Protein AF-N9LBN6-F1 (afdb_monomer_lite)

Radius of gyration: 14.93 Å; chains: 1; bounding box: 32×35×34 Å

pLDDT: mean 73.54, std 12.9, range [46.03, 95.06]

Structure (mmCIF, N/CA/C/O backbone):
data_AF-N9LBN6-F1
#
_entry.id   AF-N9LBN6-F1
#
loop_
_atom_site.group_PDB
_atom_site.id
_atom_site.type_symbol
_atom_site.label_atom_id
_atom_site.label_alt_id
_atom_site.label_comp_id
_atom_site.label_asym_id
_atom_site.label_entity_id
_atom_site.label_seq_id
_atom_site.pdbx_PDB_ins_code
_atom_site.Cartn_x
_atom_site.Cartn_y
_atom_site.Cartn_z
_atom_site.occupancy
_atom_site.B_iso_or_equiv
_atom_site.auth_seq_id
_atom_site.auth_comp_id
_atom_site.auth_asym_id
_atom_site.auth_atom_id
_atom_site.pdbx_PDB_model_num
ATOM 1 N N . MET A 1 1 ? 17.315 10.447 -8.085 1.00 48.25 1 MET A N 1
ATOM 2 C CA . MET A 1 1 ? 16.846 11.280 -6.951 1.00 48.25 1 MET A CA 1
ATOM 3 C C . MET A 1 1 ? 15.323 11.204 -6.755 1.00 48.25 1 MET A C 1
ATOM 5 O O . MET A 1 1 ? 14.908 10.954 -5.634 1.00 48.25 1 MET A O 1
ATOM 9 N N . SER A 1 2 ? 14.480 11.348 -7.796 1.00 65.88 2 SER A N 1
ATOM 10 C CA . SER A 1 2 ? 13.005 11.360 -7.631 1.00 65.88 2 SER A CA 1
ATOM 11 C C . SER A 1 2 ? 12.386 10.007 -7.241 1.00 65.88 2 SER A C 1
ATOM 13 O O . SER A 1 2 ? 11.398 9.962 -6.511 1.00 65.88 2 SER A O 1
ATOM 15 N N . THR A 1 3 ? 12.982 8.896 -7.673 1.00 61.47 3 THR A N 1
ATOM 16 C CA . THR A 1 3 ? 12.442 7.550 -7.447 1.00 61.47 3 THR A CA 1
ATOM 17 C C . THR A 1 3 ? 12.549 7.080 -6.001 1.00 61.47 3 THR A C 1
ATOM 19 O O . THR A 1 3 ? 11.587 6.562 -5.447 1.00 61.47 3 THR A O 1
ATOM 22 N N . ILE A 1 4 ? 13.707 7.306 -5.376 1.00 64.50 4 ILE A N 1
ATOM 23 C CA . ILE A 1 4 ? 13.979 6.924 -3.982 1.00 64.50 4 ILE A CA 1
ATOM 24 C C . ILE A 1 4 ? 13.067 7.713 -3.037 1.00 64.50 4 ILE A C 1
ATOM 26 O O . ILE A 1 4 ? 12.511 7.145 -2.104 1.00 64.50 4 ILE A O 1
ATOM 30 N N . LEU A 1 5 ? 12.846 8.998 -3.336 1.00 66.19 5 LEU A N 1
ATOM 31 C CA . LEU A 1 5 ? 11.892 9.841 -2.615 1.00 66.19 5 LEU A CA 1
ATOM 32 C C . LEU A 1 5 ? 10.447 9.341 -2.776 1.00 66.19 5 LEU A C 1
ATOM 34 O O . LEU A 1 5 ? 9.670 9.359 -1.830 1.00 66.19 5 LEU A O 1
ATOM 38 N N . SER A 1 6 ? 10.085 8.857 -3.968 1.00 65.56 6 SER A N 1
ATOM 39 C CA . SER A 1 6 ? 8.757 8.279 -4.221 1.00 65.56 6 SER A CA 1
ATOM 40 C C . SER A 1 6 ? 8.553 6.964 -3.457 1.00 65.56 6 SER A C 1
ATOM 42 O O . SER A 1 6 ? 7.469 6.719 -2.935 1.00 65.56 6 SER A O 1
ATOM 44 N N . LEU A 1 7 ? 9.605 6.145 -3.349 1.00 66.62 7 LEU A N 1
ATOM 45 C CA . LEU A 1 7 ? 9.599 4.892 -2.590 1.00 66.62 7 LEU A CA 1
ATOM 46 C C . LEU A 1 7 ? 9.500 5.126 -1.079 1.00 66.62 7 LEU A C 1
ATOM 48 O O . LEU A 1 7 ? 8.773 4.404 -0.403 1.00 66.62 7 LEU A O 1
ATOM 52 N N . SER A 1 8 ? 10.197 6.131 -0.544 1.00 73.75 8 SER A N 1
ATOM 53 C CA . SER A 1 8 ? 10.178 6.424 0.894 1.00 73.75 8 SER A CA 1
ATOM 54 C C . SER A 1 8 ? 8.891 7.114 1.356 1.00 73.75 8 SER A C 1
ATOM 56 O O . SER A 1 8 ? 8.502 6.963 2.513 1.00 73.75 8 SER A O 1
ATOM 58 N N . LEU A 1 9 ? 8.200 7.836 0.466 1.00 83.94 9 LEU A N 1
ATOM 59 C CA . LEU A 1 9 ? 6.947 8.527 0.785 1.00 83.94 9 LEU A CA 1
ATOM 60 C C . LEU A 1 9 ? 5.704 7.636 0.670 1.00 83.94 9 LEU A C 1
ATOM 62 O O . LEU A 1 9 ? 4.716 7.902 1.354 1.00 83.94 9 LEU A O 1
ATOM 66 N N . LEU A 1 10 ? 5.733 6.581 -0.150 1.00 84.50 10 LEU A N 1
ATOM 67 C CA . LEU A 1 10 ? 4.580 5.697 -0.350 1.00 84.50 10 LEU A CA 1
ATOM 68 C C . LEU A 1 10 ? 4.057 5.075 0.969 1.00 84.50 10 LEU A C 1
ATOM 70 O O . LEU A 1 10 ? 2.856 5.208 1.229 1.00 84.50 10 LEU A O 1
ATOM 74 N N . PRO A 1 11 ? 4.900 4.487 1.848 1.00 84.50 11 PRO A N 1
ATOM 75 C CA . PRO A 1 11 ? 4.434 3.944 3.125 1.00 84.50 11 PRO A CA 1
ATOM 76 C C . PRO A 1 11 ? 3.826 5.009 4.035 1.00 84.50 11 PRO A C 1
ATOM 78 O O . PRO A 1 11 ? 2.814 4.763 4.687 1.00 84.50 11 PRO A O 1
ATOM 81 N N . LEU A 1 12 ? 4.412 6.209 4.050 1.00 86.94 12 LEU A N 1
ATOM 82 C CA . LEU A 1 12 ? 3.936 7.320 4.869 1.00 86.94 12 LEU A CA 1
ATOM 83 C C . LEU A 1 12 ? 2.557 7.805 4.404 1.00 86.94 12 LEU A C 1
ATOM 85 O O . LEU A 1 12 ? 1.657 7.980 5.225 1.00 86.94 12 LEU A O 1
ATOM 89 N N . ILE A 1 13 ? 2.368 7.975 3.093 1.00 90.19 13 ILE A N 1
ATOM 90 C CA . ILE A 1 13 ? 1.088 8.397 2.506 1.00 90.19 13 ILE A CA 1
ATOM 91 C C . ILE A 1 13 ? 0.000 7.364 2.810 1.00 90.19 13 ILE A C 1
ATOM 93 O O . ILE A 1 13 ? -1.096 7.729 3.236 1.00 90.19 13 ILE A O 1
ATOM 97 N N . ILE A 1 14 ? 0.304 6.076 2.642 1.00 90.94 14 ILE A N 1
ATOM 98 C CA . ILE A 1 14 ? -0.660 4.999 2.892 1.00 90.94 14 ILE A CA 1
ATOM 99 C C . ILE A 1 14 ? -0.973 4.873 4.388 1.00 90.94 14 ILE A C 1
ATOM 101 O O . ILE A 1 14 ? -2.131 4.647 4.749 1.00 90.94 14 ILE A O 1
ATOM 105 N N . ALA A 1 15 ? 0.008 5.082 5.271 1.00 89.12 15 ALA A N 1
ATOM 106 C CA . ALA A 1 15 ? -0.207 5.096 6.717 1.00 89.12 15 ALA A CA 1
ATOM 107 C C . ALA A 1 15 ? -1.156 6.230 7.124 1.00 89.12 15 ALA A C 1
ATOM 109 O O . ALA A 1 15 ? -2.127 5.990 7.843 1.00 89.12 15 ALA A O 1
ATOM 110 N N . ILE A 1 16 ? -0.926 7.444 6.612 1.00 93.81 16 ILE A N 1
ATOM 111 C CA . ILE A 1 16 ? -1.786 8.607 6.870 1.00 93.81 16 ILE A CA 1
ATOM 112 C C . ILE A 1 16 ? -3.194 8.367 6.314 1.00 93.81 16 ILE A C 1
ATOM 114 O O . ILE A 1 16 ? -4.175 8.579 7.026 1.00 93.81 16 ILE A O 1
ATOM 118 N N . ALA A 1 17 ? -3.315 7.870 5.081 1.00 91.56 17 ALA A N 1
ATOM 119 C CA . ALA A 1 17 ? -4.607 7.559 4.474 1.00 91.56 17 ALA A CA 1
ATOM 120 C C . ALA A 1 17 ? -5.382 6.509 5.288 1.00 91.56 17 ALA A C 1
ATOM 122 O O . ALA A 1 17 ? -6.569 6.683 5.565 1.00 91.56 17 ALA A O 1
ATOM 123 N N . THR A 1 18 ? -4.703 5.452 5.740 1.00 91.06 18 THR A N 1
ATOM 124 C CA . THR A 1 18 ? -5.311 4.411 6.580 1.00 91.06 18 THR A CA 1
ATOM 125 C C . THR A 1 18 ? -5.746 4.973 7.929 1.00 91.06 18 THR A C 1
ATOM 127 O O . THR A 1 18 ? -6.860 4.701 8.379 1.00 91.06 18 THR A O 1
ATOM 130 N N . LEU A 1 19 ? -4.916 5.809 8.555 1.00 92.12 19 LEU A N 1
ATOM 131 C CA . LEU A 1 19 ? -5.250 6.467 9.815 1.00 92.12 19 LEU A CA 1
ATOM 132 C C . LEU A 1 19 ? -6.497 7.350 9.670 1.00 92.12 19 LEU A C 1
ATOM 134 O O . LEU A 1 19 ? -7.397 7.270 10.504 1.00 92.12 19 LEU A O 1
ATOM 138 N N . ILE A 1 20 ? -6.592 8.132 8.591 1.00 93.94 20 ILE A N 1
ATOM 139 C CA . ILE A 1 20 ? -7.769 8.957 8.287 1.00 93.94 20 ILE A CA 1
ATOM 140 C C . ILE A 1 20 ? -9.015 8.080 8.114 1.00 93.94 20 ILE A C 1
ATOM 142 O O . ILE A 1 20 ? -10.045 8.372 8.718 1.00 93.94 20 ILE A O 1
ATOM 146 N N . MET A 1 21 ? -8.934 6.976 7.363 1.00 91.31 21 MET A N 1
ATOM 147 C CA . MET A 1 21 ? -10.067 6.052 7.195 1.00 91.31 21 MET A CA 1
ATOM 148 C C . MET A 1 21 ? -10.549 5.459 8.526 1.00 91.31 21 MET A C 1
ATOM 1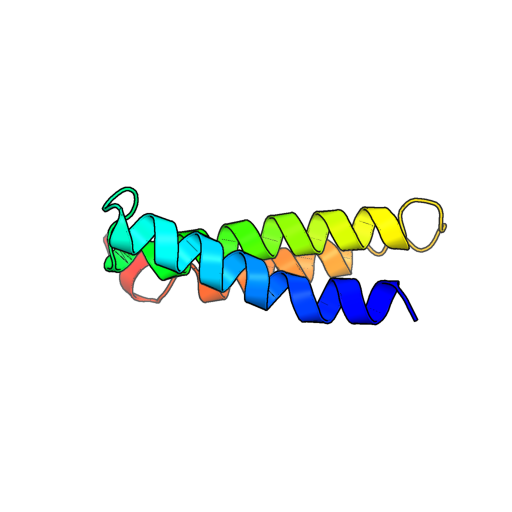50 O O . MET A 1 21 ? -11.755 5.296 8.725 1.00 91.31 21 MET A O 1
ATOM 154 N N . VAL A 1 22 ? -9.632 5.166 9.453 1.00 91.56 22 VAL A N 1
ATOM 155 C CA . VAL A 1 22 ? -9.976 4.691 10.803 1.00 91.56 22 VAL A CA 1
ATOM 156 C C . VAL A 1 22 ? -10.619 5.802 11.638 1.00 91.56 22 VAL A C 1
ATOM 158 O O . VAL A 1 22 ? -11.630 5.560 12.299 1.00 91.56 22 VAL A O 1
ATOM 161 N N . LEU A 1 23 ? -10.071 7.022 11.602 1.00 92.25 23 LEU A N 1
ATOM 162 C CA . LEU A 1 23 ? -10.606 8.179 12.335 1.00 92.25 23 LEU A CA 1
ATOM 163 C C . LEU A 1 23 ? -12.013 8.560 11.861 1.00 92.25 23 LEU A C 1
ATOM 165 O O . LEU A 1 23 ? -12.888 8.835 12.681 1.00 92.25 23 LEU A O 1
ATOM 169 N N . LEU A 1 24 ? -12.249 8.498 10.551 1.00 95.06 24 LEU A N 1
ATOM 170 C CA . LEU A 1 24 ? -13.555 8.727 9.931 1.00 95.06 24 LEU A CA 1
ATOM 171 C C . LEU A 1 24 ? -14.515 7.535 10.079 1.00 95.06 24 LEU A C 1
ATOM 173 O O . LEU A 1 24 ? -15.631 7.588 9.568 1.00 95.06 24 LEU A O 1
ATOM 177 N N . LYS A 1 25 ? -14.105 6.463 10.773 1.00 90.88 25 LYS A N 1
ATOM 178 C CA . LYS A 1 25 ? -14.874 5.220 10.960 1.00 90.88 25 LYS A CA 1
ATOM 179 C C . LYS A 1 25 ? -15.296 4.541 9.646 1.00 90.88 25 LYS A C 1
ATOM 181 O O . LYS A 1 25 ? -16.238 3.753 9.646 1.00 90.88 25 LYS A O 1
ATOM 186 N N . ILE A 1 26 ? -14.583 4.802 8.549 1.00 89.94 26 ILE A N 1
ATOM 187 C CA . ILE A 1 26 ? -14.776 4.129 7.255 1.00 89.94 26 ILE A CA 1
ATOM 188 C C . ILE A 1 26 ? -14.316 2.669 7.364 1.00 89.94 26 ILE A C 1
ATOM 190 O O . ILE A 1 26 ? -14.963 1.765 6.843 1.00 89.94 26 ILE A O 1
ATOM 194 N N . VAL A 1 27 ? -13.210 2.433 8.079 1.00 86.00 27 VAL A N 1
ATOM 195 C CA . VAL A 1 27 ? -12.630 1.102 8.302 1.00 86.00 27 VAL A CA 1
ATOM 196 C C . VAL A 1 27 ? -12.486 0.844 9.802 1.00 86.00 27 VAL A C 1
ATOM 198 O O . VAL A 1 27 ? -12.115 1.729 10.573 1.00 86.00 27 VAL A O 1
ATOM 201 N N . SER A 1 28 ? -12.774 -0.385 10.241 1.00 84.31 28 SER A N 1
ATOM 202 C CA . SER A 1 28 ? -12.591 -0.775 11.641 1.00 84.31 28 SER A CA 1
ATOM 203 C C . SER A 1 28 ? -11.107 -0.902 11.997 1.00 84.31 28 SER A C 1
ATOM 205 O O . SER A 1 28 ? -10.288 -1.304 11.174 1.00 84.31 28 SER A O 1
ATOM 207 N N . LYS A 1 29 ? -10.753 -0.647 13.263 1.00 82.69 29 LYS A N 1
ATOM 208 C CA . LYS A 1 29 ? -9.368 -0.802 13.750 1.00 82.69 29 LYS A CA 1
ATOM 209 C C . LYS A 1 29 ? -8.800 -2.201 13.482 1.00 82.69 29 LYS A C 1
ATOM 211 O O . LYS A 1 29 ? -7.641 -2.317 13.113 1.00 82.69 29 LYS A O 1
ATOM 216 N N . LYS A 1 30 ? -9.638 -3.241 13.600 1.00 82.38 30 LYS A N 1
ATOM 217 C CA . LYS A 1 30 ? -9.262 -4.636 13.312 1.00 82.38 30 LYS A CA 1
ATOM 218 C C . LYS A 1 30 ? -8.859 -4.850 11.849 1.00 82.38 30 LYS A C 1
ATOM 220 O O . LYS A 1 30 ? -7.987 -5.656 11.579 1.00 82.38 30 LYS A O 1
ATOM 225 N N . LYS A 1 31 ? -9.472 -4.120 10.911 1.00 80.31 31 LYS A N 1
ATOM 226 C CA . LYS A 1 31 ? -9.203 -4.240 9.467 1.00 80.31 31 LYS A CA 1
ATOM 227 C C . LYS A 1 31 ? -8.198 -3.208 8.943 1.00 80.31 31 LYS A C 1
ATOM 229 O O . LYS A 1 31 ? -7.859 -3.249 7.765 1.00 80.31 31 LYS A O 1
ATOM 234 N N . ALA A 1 32 ? -7.721 -2.290 9.786 1.00 82.69 32 ALA A N 1
ATOM 235 C CA . ALA A 1 32 ? -6.835 -1.203 9.374 1.00 82.69 32 ALA A CA 1
ATOM 236 C C . ALA A 1 32 ? -5.512 -1.717 8.790 1.00 82.69 32 ALA A C 1
ATOM 238 O O . ALA A 1 32 ? -5.079 -1.230 7.751 1.00 82.69 32 ALA A O 1
ATOM 239 N N . ILE A 1 33 ? -4.915 -2.737 9.417 1.00 81.50 33 ILE A N 1
ATOM 240 C CA . ILE A 1 33 ? -3.682 -3.369 8.929 1.00 81.50 33 ILE A CA 1
ATOM 241 C C . ILE A 1 33 ? -3.919 -4.019 7.564 1.00 81.50 33 ILE A C 1
ATOM 243 O O . ILE A 1 33 ? -3.139 -3.789 6.648 1.00 81.50 33 ILE A O 1
ATOM 247 N N . ASN A 1 34 ? -5.041 -4.721 7.376 1.00 80.25 34 ASN A N 1
ATOM 248 C CA . ASN A 1 34 ? -5.367 -5.322 6.080 1.00 80.25 34 ASN A CA 1
ATOM 249 C C . ASN A 1 34 ? -5.480 -4.261 4.983 1.00 80.25 34 ASN A C 1
ATOM 251 O O . ASN A 1 34 ? -4.891 -4.419 3.916 1.00 80.25 34 ASN A O 1
ATOM 255 N N . TYR A 1 35 ? -6.176 -3.154 5.249 1.00 81.56 35 TYR A N 1
ATOM 256 C CA . TYR A 1 35 ? -6.273 -2.045 4.295 1.00 81.56 35 TYR A CA 1
ATOM 257 C C . TYR A 1 35 ? -4.916 -1.402 3.997 1.00 81.56 35 TYR A C 1
ATOM 259 O O . TYR A 1 35 ? -4.598 -1.171 2.831 1.00 81.56 35 TYR A O 1
ATOM 267 N N . PHE A 1 36 ? -4.112 -1.142 5.029 1.00 85.00 36 PHE A N 1
ATOM 268 C CA . PHE A 1 36 ? -2.765 -0.599 4.874 1.00 85.00 36 PHE A CA 1
ATOM 269 C C . PHE A 1 36 ? -1.912 -1.493 3.969 1.00 85.00 36 PHE A C 1
ATOM 271 O O . PHE A 1 36 ? -1.315 -1.011 3.006 1.00 85.00 36 PHE A O 1
ATOM 278 N N . THR A 1 37 ? -1.900 -2.799 4.232 1.00 80.38 37 THR A N 1
ATOM 279 C CA . THR A 1 37 ? -1.061 -3.742 3.495 1.00 80.38 37 THR A CA 1
ATOM 280 C C . THR A 1 37 ? -1.537 -3.939 2.056 1.00 80.38 37 THR A C 1
ATOM 282 O O . THR A 1 37 ? -0.708 -3.963 1.150 1.00 80.38 37 THR A O 1
ATOM 285 N N . TRP A 1 38 ? -2.850 -3.985 1.797 1.00 81.12 38 TRP A N 1
ATOM 286 C CA . TRP A 1 38 ? -3.373 -4.038 0.424 1.00 81.12 38 TRP A CA 1
ATOM 287 C C . TRP A 1 38 ? -3.031 -2.783 -0.384 1.00 81.12 38 TRP A C 1
ATOM 289 O O . TRP A 1 38 ? -2.625 -2.878 -1.542 1.00 81.12 38 TRP A O 1
ATOM 299 N N . MET A 1 39 ? -3.142 -1.603 0.225 1.00 84.38 39 MET A N 1
ATOM 300 C CA . MET A 1 39 ? -2.749 -0.350 -0.423 1.00 84.38 39 MET A CA 1
ATOM 301 C C . MET A 1 39 ? -1.237 -0.309 -0.680 1.00 84.38 39 MET A C 1
ATOM 303 O O . MET A 1 39 ? -0.810 0.121 -1.753 1.00 84.38 39 MET A O 1
ATOM 307 N N . MET A 1 40 ? -0.426 -0.796 0.267 1.00 82.75 40 MET A N 1
ATOM 308 C CA . MET A 1 40 ? 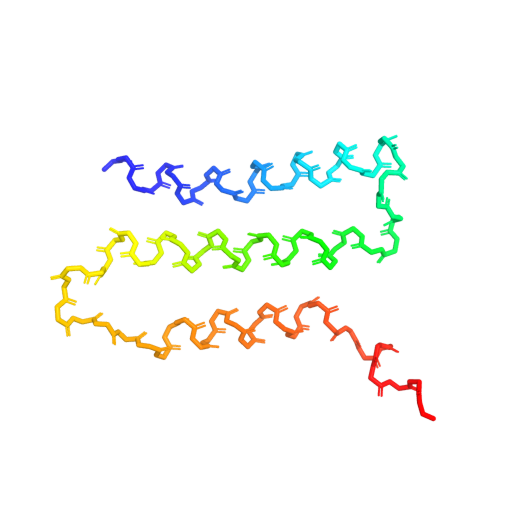1.027 -0.933 0.111 1.00 82.75 40 MET A CA 1
ATOM 309 C C . MET A 1 40 ? 1.385 -1.876 -1.031 1.00 82.75 40 MET A C 1
ATOM 311 O O . MET A 1 40 ? 2.269 -1.561 -1.828 1.00 82.75 40 MET A O 1
ATOM 315 N N . PHE A 1 41 ? 0.672 -2.994 -1.144 1.00 79.56 41 PHE A N 1
ATOM 316 C CA . PHE A 1 41 ? 0.841 -3.957 -2.219 1.00 79.56 41 PHE A CA 1
ATOM 317 C C . PHE A 1 41 ? 0.566 -3.325 -3.591 1.00 79.56 41 PHE A C 1
ATOM 319 O O . PHE A 1 41 ? 1.443 -3.314 -4.457 1.00 79.56 41 PHE A O 1
ATOM 326 N N . ILE A 1 42 ? -0.614 -2.719 -3.766 1.00 81.88 42 ILE A N 1
ATOM 327 C CA . ILE A 1 42 ? -1.014 -2.067 -5.024 1.00 81.88 42 ILE A CA 1
ATOM 328 C C . ILE A 1 42 ? -0.043 -0.937 -5.385 1.00 81.88 42 ILE A C 1
ATOM 330 O O . ILE A 1 42 ? 0.384 -0.824 -6.538 1.00 81.88 42 ILE A O 1
ATOM 334 N N . GLY A 1 43 ? 0.332 -0.112 -4.405 1.00 81.56 43 GLY A N 1
ATOM 335 C CA . GLY A 1 43 ? 1.272 0.988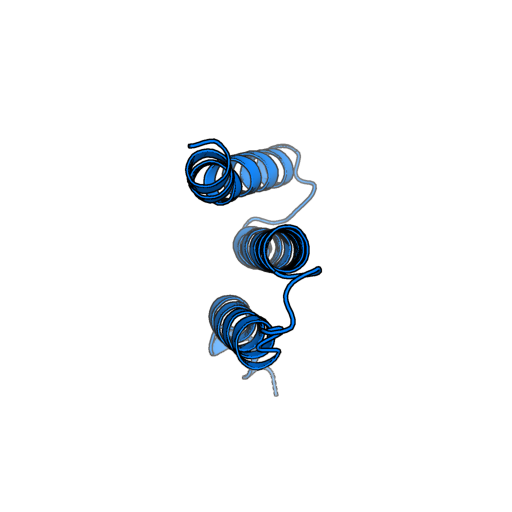 -4.602 1.00 81.56 43 GLY A CA 1
ATOM 336 C C . GLY A 1 43 ? 2.662 0.504 -5.020 1.00 81.56 43 GLY A C 1
ATOM 337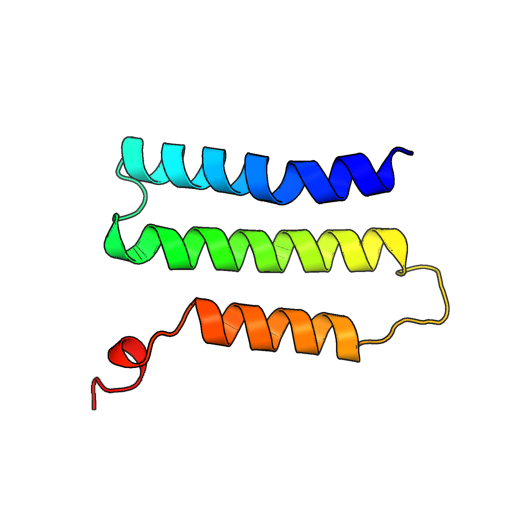 O O . GLY A 1 43 ? 3.240 1.042 -5.966 1.00 81.56 43 GLY A O 1
ATOM 338 N N . SER A 1 44 ? 3.171 -0.545 -4.372 1.00 77.50 44 SER A N 1
ATOM 339 C CA . SER A 1 44 ? 4.488 -1.121 -4.673 1.00 77.50 44 SER A CA 1
ATOM 340 C C . SER A 1 44 ? 4.512 -1.786 -6.048 1.00 77.50 44 SER A C 1
ATOM 342 O O . SER A 1 44 ? 5.440 -1.547 -6.819 1.00 77.50 44 SER A O 1
ATOM 344 N N . ALA A 1 45 ? 3.465 -2.535 -6.406 1.00 76.50 45 ALA A N 1
ATOM 345 C CA . ALA A 1 45 ? 3.320 -3.118 -7.739 1.00 76.50 45 ALA A CA 1
ATOM 346 C C . ALA A 1 45 ? 3.244 -2.032 -8.827 1.00 76.50 45 ALA A C 1
ATOM 348 O O . ALA A 1 45 ? 3.911 -2.124 -9.857 1.00 76.50 45 ALA A O 1
ATOM 349 N N . SER A 1 46 ? 2.490 -0.957 -8.579 1.00 78.44 46 SER A N 1
ATOM 350 C CA . SER A 1 46 ? 2.376 0.174 -9.510 1.00 78.44 46 SER A CA 1
ATOM 351 C C . SER A 1 46 ? 3.714 0.890 -9.715 1.00 78.44 46 SER A C 1
ATOM 353 O O . SER A 1 46 ? 4.078 1.216 -10.846 1.00 78.44 46 SER A O 1
ATOM 355 N N . LEU A 1 47 ? 4.474 1.114 -8.636 1.00 77.38 47 LEU A N 1
ATOM 356 C CA . LEU A 1 47 ? 5.824 1.676 -8.721 1.00 77.38 47 LEU A CA 1
ATOM 357 C C . LEU A 1 47 ? 6.777 0.744 -9.468 1.00 77.38 47 LEU A C 1
ATOM 359 O O . LEU A 1 47 ? 7.532 1.219 -10.311 1.00 77.38 47 LEU A O 1
ATOM 363 N N . TYR A 1 48 ? 6.714 -0.561 -9.212 1.00 75.31 48 TYR A N 1
ATOM 364 C CA . TYR A 1 48 ? 7.522 -1.547 -9.922 1.00 75.31 48 TYR A CA 1
ATOM 365 C C . TYR A 1 48 ? 7.287 -1.474 -11.438 1.00 75.31 48 TYR A C 1
ATOM 367 O O . TYR A 1 48 ? 8.235 -1.289 -12.200 1.00 75.31 48 TYR A O 1
ATOM 375 N N . PHE A 1 49 ? 6.027 -1.507 -11.886 1.00 75.81 49 PHE A N 1
ATOM 376 C CA . PHE A 1 49 ? 5.708 -1.382 -13.313 1.00 75.81 49 PHE A CA 1
ATOM 377 C C . PHE A 1 49 ? 6.129 -0.034 -13.898 1.00 75.81 49 PHE A C 1
ATOM 379 O O . PHE A 1 49 ? 6.582 0.017 -15.036 1.00 75.81 49 PHE A O 1
ATOM 386 N N . LYS A 1 50 ? 6.030 1.057 -13.135 1.00 77.75 50 LYS A N 1
ATOM 387 C CA . LYS A 1 50 ? 6.490 2.373 -13.591 1.00 77.75 50 LYS A CA 1
ATOM 388 C C . LYS A 1 50 ? 8.007 2.428 -13.797 1.00 77.75 50 LYS A C 1
ATOM 390 O O . LYS A 1 50 ? 8.468 3.166 -14.660 1.00 77.75 50 LYS A O 1
ATOM 395 N N . LEU A 1 51 ? 8.774 1.699 -12.990 1.00 75.06 51 LEU A N 1
ATOM 396 C CA . LEU A 1 51 ? 10.238 1.741 -13.017 1.00 75.06 51 LEU A CA 1
ATOM 397 C C . LEU A 1 51 ? 10.858 0.731 -13.972 1.00 75.06 51 LEU A C 1
ATOM 399 O O . LEU A 1 51 ? 11.872 1.038 -14.591 1.00 75.06 51 LEU A O 1
ATOM 403 N N . PHE A 1 52 ? 10.238 -0.436 -14.107 1.00 72.38 52 PHE A N 1
ATOM 404 C CA . PHE A 1 52 ? 10.790 -1.561 -14.860 1.00 72.38 52 PHE A CA 1
ATOM 405 C C . PHE A 1 52 ? 9.906 -1.989 -16.041 1.00 72.38 52 PHE A C 1
ATOM 407 O O . PHE A 1 52 ? 10.239 -2.929 -16.759 1.00 72.38 52 PHE A O 1
ATOM 414 N N . GLY A 1 53 ? 8.783 -1.304 -16.281 1.00 66.44 53 GLY A N 1
ATOM 415 C CA . GLY A 1 53 ? 7.800 -1.662 -17.309 1.00 66.44 53 GLY A CA 1
ATOM 416 C C . GLY A 1 53 ? 8.329 -1.647 -18.743 1.00 66.44 53 GLY A C 1
ATOM 417 O O . GLY A 1 53 ? 7.897 -2.492 -19.531 1.00 66.44 53 GLY A O 1
ATOM 418 N N . ASP A 1 54 ? 9.275 -0.748 -19.033 1.00 68.38 54 ASP A N 1
ATOM 419 C CA . ASP A 1 54 ? 9.949 -0.602 -20.334 1.00 68.38 54 ASP A CA 1
ATOM 420 C C . ASP A 1 54 ? 11.287 -1.352 -20.415 1.00 68.38 54 ASP A C 1
ATOM 422 O O . ASP A 1 54 ? 11.909 -1.419 -21.475 1.00 68.38 54 ASP A O 1
ATOM 426 N N . THR A 1 55 ? 11.753 -1.939 -19.311 1.00 64.50 55 THR A N 1
ATOM 427 C CA . THR A 1 55 ? 12.969 -2.756 -19.315 1.00 64.50 55 THR A CA 1
ATOM 428 C C . THR A 1 55 ? 12.621 -4.222 -19.555 1.00 64.50 55 THR A C 1
ATOM 430 O O . THR A 1 55 ? 11.693 -4.754 -18.953 1.00 64.50 55 THR A O 1
ATOM 433 N N . ASN A 1 56 ? 13.411 -4.920 -20.378 1.00 58.44 56 ASN A N 1
ATOM 434 C CA . ASN A 1 56 ? 13.278 -6.369 -20.610 1.00 58.44 56 ASN A CA 1
ATOM 435 C C . ASN A 1 56 ? 13.537 -7.231 -19.351 1.00 58.44 56 ASN A C 1
ATOM 437 O O . ASN A 1 56 ? 13.483 -8.454 -19.422 1.00 58.44 56 ASN A O 1
ATOM 441 N N . HIS A 1 57 ? 13.827 -6.620 -18.199 1.00 54.94 57 HIS A N 1
ATOM 442 C CA . HIS A 1 57 ? 13.972 -7.266 -16.892 1.00 54.94 57 HIS A CA 1
ATOM 443 C C . HIS A 1 57 ? 12.669 -7.148 -16.088 1.00 54.94 57 HIS A C 1
ATOM 445 O O . HIS A 1 57 ? 12.646 -6.636 -14.973 1.00 54.94 57 HIS A O 1
ATOM 451 N N . LYS A 1 58 ? 11.552 -7.605 -16.668 1.00 56.94 58 LYS A N 1
ATOM 452 C CA . LYS A 1 58 ? 10.326 -7.866 -15.901 1.00 56.94 58 LYS A CA 1
ATOM 453 C C . LYS A 1 58 ? 10.517 -9.157 -15.119 1.00 56.94 58 LYS A C 1
ATOM 455 O O . LYS A 1 58 ? 10.072 -10.223 -15.544 1.00 56.94 58 LYS A O 1
ATOM 460 N N . GLU A 1 59 ? 11.175 -9.069 -13.975 1.00 64.44 59 GLU A N 1
ATOM 461 C CA . GLU A 1 59 ? 11.191 -10.165 -13.015 1.00 64.44 59 GLU A CA 1
ATOM 462 C C . GLU A 1 59 ? 9.833 -10.221 -12.309 1.00 64.44 59 GLU A C 1
ATOM 464 O O . GLU A 1 59 ? 9.634 -9.714 -11.211 1.00 64.44 59 GLU A O 1
ATOM 469 N N . LEU A 1 60 ? 8.860 -10.869 -12.960 1.00 63.00 60 LEU A N 1
ATOM 470 C CA . LEU A 1 60 ? 7.541 -11.182 -12.390 1.00 63.00 60 LEU A CA 1
ATOM 471 C C . LEU A 1 60 ? 7.645 -11.859 -11.008 1.00 63.00 60 LEU A C 1
ATOM 473 O O . LEU A 1 60 ? 6.709 -11.772 -10.216 1.00 63.00 60 LEU A O 1
ATOM 477 N N . ALA A 1 61 ? 8.790 -12.485 -10.718 1.00 62.56 61 ALA A N 1
ATOM 478 C CA . ALA A 1 61 ? 9.160 -13.020 -9.415 1.00 62.56 61 ALA A CA 1
ATOM 479 C C . ALA A 1 61 ? 9.155 -11.960 -8.297 1.00 62.56 61 ALA A C 1
ATOM 481 O O . ALA A 1 61 ? 8.667 -12.260 -7.212 1.00 62.56 61 ALA A O 1
ATOM 482 N N . ASP A 1 62 ? 9.588 -10.722 -8.553 1.00 62.81 62 ASP A N 1
ATOM 483 C CA . ASP A 1 62 ? 9.599 -9.640 -7.556 1.00 62.81 62 ASP A CA 1
ATOM 484 C C . ASP A 1 62 ? 8.182 -9.218 -7.169 1.00 62.81 62 ASP A C 1
ATOM 486 O O . ASP A 1 62 ? 7.856 -9.066 -5.991 1.00 62.81 62 ASP A O 1
ATOM 490 N N . ILE A 1 63 ? 7.299 -9.083 -8.163 1.00 66.12 63 ILE A N 1
ATOM 491 C CA . ILE A 1 63 ? 5.880 -8.789 -7.932 1.00 66.12 63 ILE A CA 1
ATOM 492 C C . ILE A 1 63 ? 5.241 -9.935 -7.145 1.00 66.12 63 ILE A C 1
ATOM 494 O O . ILE A 1 63 ? 4.483 -9.696 -6.203 1.00 66.12 63 ILE A O 1
ATOM 498 N N . TRP A 1 64 ? 5.558 -11.181 -7.501 1.00 66.38 64 TRP A N 1
ATOM 499 C CA . TRP A 1 64 ? 5.049 -12.363 -6.8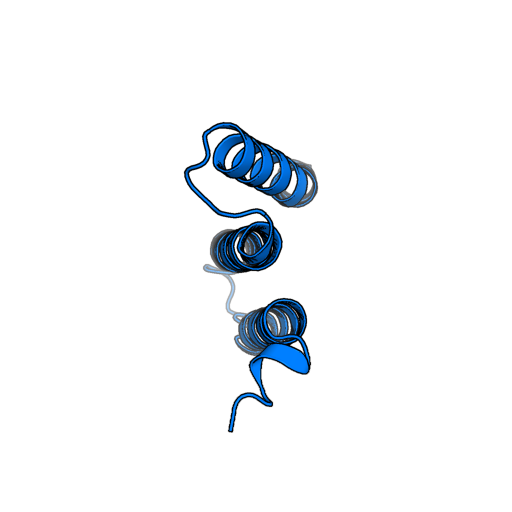12 1.00 66.38 64 TRP A CA 1
ATOM 500 C C . TRP A 1 64 ? 5.555 -12.444 -5.365 1.00 66.38 64 TRP A C 1
ATOM 502 O O . TRP A 1 64 ? 4.782 -12.740 -4.458 1.00 66.38 64 TRP A O 1
ATOM 512 N N . PHE A 1 65 ? 6.817 -12.096 -5.119 1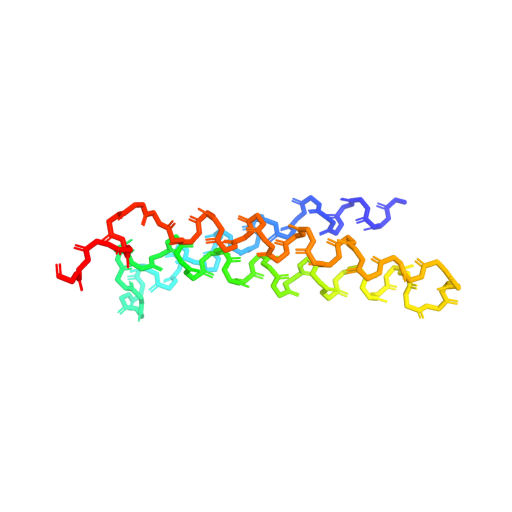.00 65.38 65 PHE A N 1
ATOM 513 C CA . PHE A 1 65 ? 7.417 -12.057 -3.787 1.00 65.38 65 PHE A CA 1
ATOM 514 C C . PHE A 1 65 ? 6.796 -10.963 -2.910 1.00 65.38 65 PHE A C 1
ATOM 516 O O . PHE A 1 65 ? 6.403 -11.225 -1.772 1.00 65.38 65 PHE A O 1
ATOM 523 N N . VAL A 1 66 ? 6.599 -9.760 -3.460 1.00 67.12 66 VAL A N 1
ATOM 524 C CA . VAL A 1 66 ? 5.872 -8.673 -2.784 1.00 67.12 66 VAL A CA 1
ATOM 525 C C . VAL A 1 66 ? 4.421 -9.082 -2.506 1.00 67.12 66 VAL A C 1
ATOM 527 O O . VAL A 1 66 ? 3.898 -8.766 -1.436 1.00 67.12 66 VAL A O 1
ATOM 530 N N . SER A 1 67 ? 3.790 -9.843 -3.407 1.00 66.56 67 SER A N 1
ATOM 531 C CA . SER A 1 67 ? 2.443 -10.404 -3.207 1.00 66.56 67 SER A CA 1
ATOM 532 C C . SER A 1 67 ? 2.417 -11.406 -2.056 1.00 66.56 67 SER A C 1
ATOM 534 O O . SER A 1 67 ? 1.569 -11.299 -1.174 1.00 66.56 67 SER A O 1
ATOM 536 N N . ALA A 1 68 ? 3.366 -12.343 -2.028 1.00 66.81 68 ALA A N 1
ATOM 537 C CA . ALA A 1 68 ? 3.462 -13.382 -1.010 1.00 66.81 68 ALA A CA 1
ATOM 538 C C . ALA A 1 68 ? 3.739 -12.801 0.386 1.00 66.81 68 ALA A C 1
ATOM 540 O O . ALA A 1 68 ? 3.079 -13.185 1.349 1.00 66.81 68 ALA A O 1
ATOM 541 N N . ILE A 1 69 ? 4.648 -11.827 0.499 1.00 66.81 69 ILE A N 1
ATOM 542 C CA . ILE A 1 69 ? 4.928 -11.138 1.769 1.00 66.81 69 ILE A CA 1
ATOM 543 C C . ILE A 1 69 ? 3.719 -10.318 2.223 1.00 66.81 69 ILE A C 1
ATOM 545 O O . ILE A 1 69 ? 3.346 -10.373 3.394 1.00 66.81 69 ILE A O 1
ATOM 549 N N . SER A 1 70 ? 3.082 -9.583 1.307 1.00 65.31 70 SER A N 1
ATOM 550 C CA . SER A 1 70 ? 1.883 -8.797 1.628 1.00 65.31 70 SER A CA 1
ATOM 551 C C . SER A 1 70 ? 0.750 -9.699 2.115 1.00 65.31 70 SER A C 1
ATOM 553 O O . SER A 1 70 ? 0.092 -9.385 3.100 1.00 65.31 70 SER A O 1
ATOM 555 N N . TYR A 1 71 ? 0.570 -10.854 1.478 1.00 64.25 71 TYR A N 1
ATOM 556 C CA . TYR A 1 71 ? -0.393 -11.870 1.885 1.00 64.25 71 TYR A CA 1
ATOM 557 C C . TYR A 1 71 ? -0.082 -12.445 3.277 1.00 64.25 71 TYR A C 1
ATOM 559 O O . TYR A 1 71 ? -0.968 -12.488 4.127 1.00 64.25 71 TYR A O 1
ATOM 567 N N . MET A 1 72 ? 1.176 -12.797 3.561 1.00 62.31 72 MET A N 1
ATOM 568 C CA . MET A 1 72 ? 1.584 -13.288 4.887 1.00 62.31 72 MET A CA 1
ATOM 569 C C . MET A 1 72 ? 1.449 -12.238 6.004 1.00 62.31 72 MET A C 1
ATOM 571 O O . MET A 1 72 ? 1.250 -12.603 7.158 1.00 62.31 72 MET A O 1
ATOM 575 N N . LEU A 1 73 ? 1.554 -10.945 5.682 1.00 61.94 73 LEU A N 1
ATOM 576 C CA . LEU A 1 73 ? 1.365 -9.844 6.638 1.00 61.94 73 LEU A CA 1
ATOM 577 C C . LEU A 1 73 ? -0.112 -9.504 6.891 1.00 61.94 73 LEU A C 1
ATOM 579 O O . LEU A 1 73 ? -0.441 -9.011 7.967 1.00 61.94 73 LEU A O 1
ATOM 583 N N . VAL A 1 74 ? -0.982 -9.714 5.897 1.00 59.50 74 VAL A N 1
ATOM 584 C CA . VAL A 1 74 ? -2.438 -9.483 5.986 1.00 59.50 74 VAL A CA 1
ATOM 585 C C . VAL A 1 74 ? -3.138 -10.613 6.723 1.00 59.50 74 VAL A C 1
ATOM 587 O O . VAL A 1 74 ? -4.060 -10.352 7.484 1.00 59.50 74 VAL A O 1
ATOM 590 N N . PHE A 1 75 ? -2.729 -11.856 6.477 1.00 58.78 75 PHE A N 1
ATOM 591 C CA . PHE A 1 75 ? -3.381 -13.026 7.049 1.00 58.78 75 PHE A CA 1
ATOM 592 C C . PHE A 1 75 ? -2.559 -13.559 8.222 1.00 58.78 75 PHE A C 1
ATOM 594 O O . PHE A 1 75 ? -1.632 -14.356 8.043 1.00 58.78 75 PHE A O 1
ATOM 601 N N . GLY A 1 76 ? -2.903 -13.118 9.432 1.00 56.62 76 GLY A N 1
ATOM 602 C CA . GLY A 1 76 ? -2.356 -13.696 10.660 1.00 56.62 76 GLY A CA 1
ATOM 603 C C . GLY A 1 76 ? -2.913 -15.103 10.880 1.00 56.62 76 GLY A C 1
ATOM 604 O O . GLY A 1 76 ? -3.962 -15.434 10.344 1.00 56.62 76 GLY A O 1
ATOM 605 N N . LYS A 1 77 ? -2.252 -15.944 11.694 1.00 52.81 77 LYS A N 1
ATOM 606 C CA . LYS A 1 77 ? -2.703 -17.323 12.024 1.00 52.81 77 LYS A CA 1
ATOM 607 C C . LYS A 1 77 ? -4.204 -17.413 12.365 1.00 52.81 77 LYS A C 1
ATOM 609 O O . LYS A 1 77 ? -4.840 -18.423 12.097 1.00 52.81 77 LYS A O 1
ATOM 614 N N . GLU A 1 78 ? -4.731 -16.349 12.955 1.00 55.47 78 GLU A N 1
ATOM 615 C CA . GLU A 1 78 ? -6.121 -16.167 13.370 1.00 55.47 78 GLU A CA 1
ATOM 616 C C . GLU A 1 78 ? -7.100 -16.123 12.183 1.00 55.47 78 GLU A C 1
ATOM 618 O O . GLU A 1 78 ? -8.187 -16.671 12.291 1.00 55.47 78 GLU A O 1
ATOM 623 N N . ASP A 1 79 ? -6.702 -15.583 11.026 1.00 58.03 79 ASP A N 1
ATOM 624 C CA . ASP A 1 79 ? -7.531 -15.547 9.809 1.00 58.03 79 ASP A CA 1
ATOM 625 C C . ASP A 1 79 ? -7.591 -16.907 9.079 1.00 58.03 79 ASP A C 1
ATOM 627 O O . ASP A 1 79 ? -8.425 -17.109 8.198 1.00 58.03 79 ASP A O 1
ATOM 631 N N . TRP A 1 80 ? -6.696 -17.840 9.425 1.00 55.19 80 TRP A N 1
ATOM 632 C CA . TRP A 1 80 ? -6.586 -19.169 8.806 1.00 55.19 80 TRP A CA 1
ATOM 633 C C . TRP A 1 80 ? -7.292 -20.280 9.588 1.00 55.19 80 TRP A C 1
ATOM 635 O O . TRP A 1 80 ? -7.495 -21.364 9.046 1.00 55.19 80 TRP A O 1
ATOM 645 N N . MET A 1 81 ? -7.600 -20.042 10.866 1.00 50.31 81 MET A N 1
ATOM 646 C CA . MET A 1 81 ? -8.049 -21.063 11.824 1.00 50.31 81 MET A CA 1
ATOM 647 C C . MET A 1 81 ? -9.529 -20.929 12.218 1.00 50.31 81 MET A C 1
ATOM 649 O O . MET A 1 81 ? -9.949 -21.566 13.177 1.00 50.31 81 MET A O 1
ATOM 653 N N . ASP A 1 82 ? -10.326 -20.165 11.467 1.00 49.66 82 ASP A N 1
ATOM 654 C CA . ASP A 1 82 ? -11.793 -20.209 11.554 1.00 49.66 82 ASP A CA 1
ATOM 655 C C . ASP A 1 82 ? -12.359 -21.319 10.633 1.00 49.66 82 ASP A C 1
ATOM 657 O O . ASP A 1 82 ? -13.107 -21.053 9.686 1.00 49.66 82 ASP A O 1
ATOM 661 N N . ILE A 1 83 ? -11.973 -22.574 10.912 1.00 46.03 83 ILE A N 1
ATOM 662 C CA . ILE A 1 83 ? -12.659 -23.809 10.473 1.00 46.03 83 ILE A CA 1
ATOM 663 C C . ILE A 1 83 ? -13.028 -24.619 11.714 1.00 46.03 83 ILE A C 1
ATOM 665 O O . ILE A 1 83 ? -12.117 -24.873 12.534 1.00 46.03 83 ILE A O 1
#

Secondary structure (DSSP, 8-state):
-HHHHHHHHHHHHHHHHHHHHHHTTSS-HHHHHHHHHHHHHHHHHHHHHHHHTTSS---HHHHHHHHHHHHHHHS-HHHH---

Sequence (83 aa):
MSTILSLSLLPLIIAIATLIMVLLKIVSKKKAINYFTWMMFIGSASLYFKLFGDTNHKELADIWFVSAISYMLVFGKEDWMDI

Foldseek 3Di:
DVLVVLVVCQLVVLLVVLVVCCVVVVDPPVCSQVSSLVSVLVSVVVSCCVVCVPPPPPPVVVNVVSVVVSVPRNDDPVNVPPD